Protein AF-A0ABD5BNF1-F1 (afdb_monomer)

Solvent-accessible surface area (backbone atoms only — not comparable to full-atom values): 6169 Å² total; per-residue (Å²): 122,58,66,43,80,33,55,70,34,79,48,78,37,86,43,69,43,75,50,76,25,36,27,39,37,24,32,52,7,38,42,41,19,62,22,32,29,40,38,24,24,49,34,42,34,39,26,36,52,10,36,41,37,11,50,24,42,27,38,36,26,10,72,50,91,92,38,47,16,26,46,34,37,24,39,42,7,39,38,42,12,54,29,30,28,37,40,29,23,34,28,39,36,26,21,68,57,4,36,40,36,14,57,27,37,25,38,40,44,25,79,37,33,38,35,27,34,43,10,39,37,41,15,54,20,58,59,46,79,46,53,78,40,78,42,54,61,85,29,48,79,50,53,34,129

Nearest PDB structures (foldseek):
  5xdm-assembly1_B  TM=4.761E-01  e=7.515E+00  Escherichia coli K-12

Sequence (145 aa):
SGGFDNTEGSVQSLQGAQLAANWLGNAKGVLQSAHDLALRIKQDIDNRNGKVSAQGQLAVTGTKDGEHAGGINNAGGQWLAGEGLTIAARALDNAQGGLLYSQKQQRLALSDALNNRDGKVQSGEALQLDAQTLNNAGGTIDGQQ

InterPro domains:
  IPR008619 Filamentous haemagglutinin repeat [PF05594] (3-62)
  IPR008619 Filamentous haemagglutinin repeat [PF05594] (112-144)
  IPR010069 Toxin CdiA-like, Filamentous hemagglutinin motif repeats [TIGR01731] (9-48)
  IPR010069 Toxin CdiA-like, Filamentous hemagglutinin motif repeats [TIGR01731] (29-63)
  IPR010069 Toxin CdiA-like, Filamentous hemagglutinin motif repeats [TIGR01731] (80-99)
  IPR010069 Toxin CdiA-like, Filamentous hemagglutinin motif repeats [TIGR01731] (98-138)

pLDDT: mean 97.75, std 4.3, range [63.88, 98.94]

Foldseek 3Di:
DAEEAQACHEDEAAAEDEDAHQEYHFAVGEAEYQAEYEYAYAEEYEFHLGEHEYLAEYEYAHNDPPHAYEEYEQANGEYEYNAEYYHGHQEYEQHNAREYEYLAEYEAHHVAEYHQACGEAYHNADYHHDHPYYHQHNGDHDHHD

Radius of gyration: 13.46 Å; Cα contacts (8 Å, |Δi|>4): 528; chains: 1; bounding box: 36×32×28 Å

Mean predicted aligned error: 2.25 Å

Secondary structure (DSSP, 8-state):
---EE-TT-EEEESS-EEEEES-EE-TT-EEEESS-EEEEESS-EE-TT-EEEESS-EEEE-SSTTPPEEEEE-TT-EEEESS-EEEEEEEEE--TT-EEEESS-EEEEESSEEE-TT-EEEESS-EEEE-SEEE-TT-EEEE--

Structure (mmCIF, N/CA/C/O backbone):
data_AF-A0ABD5BNF1-F1
#
_entry.id   AF-A0ABD5BNF1-F1
#
loop_
_atom_site.group_PDB
_atom_site.id
_atom_site.type_symbol
_atom_site.label_atom_id
_atom_site.label_alt_id
_atom_site.label_comp_id
_atom_site.label_asym_id
_atom_site.label_entity_id
_atom_site.label_seq_id
_atom_site.pdbx_PDB_ins_code
_atom_site.Cartn_x
_atom_site.Cartn_y
_atom_site.Cartn_z
_atom_site.occupancy
_atom_site.B_iso_or_equiv
_atom_site.auth_seq_id
_atom_site.auth_comp_id
_atom_site.auth_asym_id
_atom_site.auth_atom_id
_atom_site.pdbx_PDB_model_num
ATOM 1 N N . SER A 1 1 ? 14.013 10.067 -10.186 1.00 65.88 1 SER A N 1
ATOM 2 C CA . SER A 1 1 ? 14.175 9.364 -8.897 1.00 65.88 1 SER A CA 1
ATOM 3 C C . SER A 1 1 ? 14.534 7.916 -9.172 1.00 65.88 1 SER A C 1
ATOM 5 O O . SER A 1 1 ? 14.122 7.39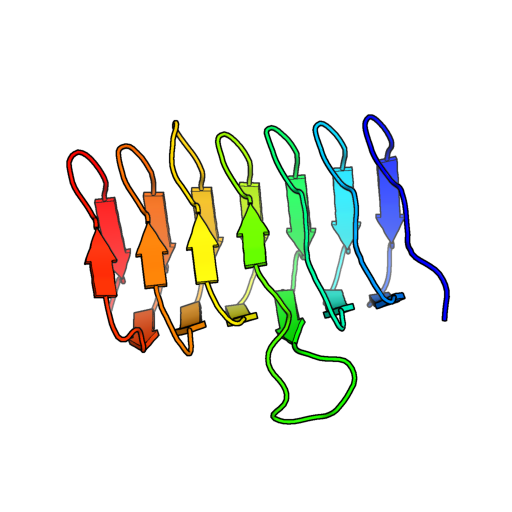1 -10.200 1.00 65.88 1 SER A O 1
ATOM 7 N N . GLY A 1 2 ? 15.357 7.305 -8.318 1.00 91.12 2 GLY A N 1
ATOM 8 C CA . GLY A 1 2 ? 15.635 5.866 -8.354 1.00 91.12 2 GLY A CA 1
ATOM 9 C C . GLY A 1 2 ? 14.521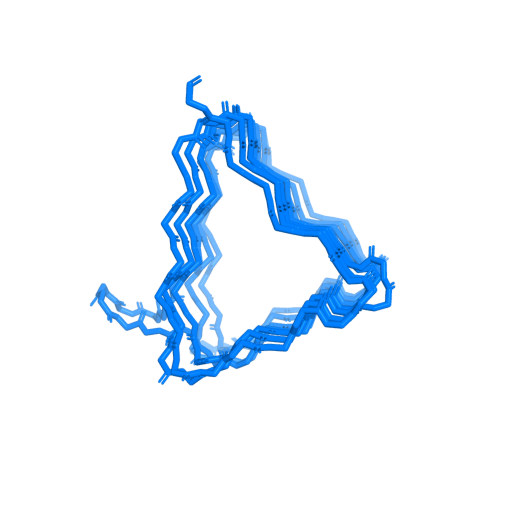 5.063 -7.678 1.00 91.12 2 GLY A C 1
ATOM 10 O O . GLY A 1 2 ? 13.486 5.620 -7.303 1.00 91.12 2 GLY A O 1
ATOM 11 N N . GLY A 1 3 ? 14.723 3.757 -7.541 1.00 97.12 3 GLY A N 1
ATOM 12 C CA . GLY A 1 3 ? 13.908 2.932 -6.652 1.00 97.12 3 GLY A CA 1
ATOM 13 C C . GLY A 1 3 ? 14.340 3.037 -5.196 1.00 97.12 3 GLY A C 1
ATOM 14 O O . GLY A 1 3 ? 15.389 3.610 -4.898 1.00 97.12 3 GLY A O 1
ATOM 15 N N . PHE A 1 4 ? 13.531 2.471 -4.310 1.00 98.50 4 PHE A N 1
ATOM 16 C CA . PHE A 1 4 ? 13.840 2.333 -2.893 1.00 98.50 4 PHE A CA 1
ATOM 17 C C . PHE A 1 4 ? 13.738 0.861 -2.500 1.00 98.50 4 PHE A C 1
ATOM 19 O O . PHE A 1 4 ? 12.672 0.264 -2.645 1.00 98.50 4 PHE A O 1
ATOM 26 N N . ASP A 1 5 ? 14.837 0.286 -2.017 1.00 98.69 5 ASP A N 1
ATOM 27 C CA . ASP A 1 5 ? 14.894 -1.105 -1.572 1.00 98.69 5 ASP A CA 1
ATOM 28 C C . ASP A 1 5 ? 15.032 -1.179 -0.049 1.00 98.69 5 ASP A C 1
ATOM 30 O O . ASP A 1 5 ? 15.981 -0.660 0.534 1.00 98.69 5 ASP A O 1
ATOM 34 N N . ASN A 1 6 ? 14.059 -1.829 0.571 1.00 98.75 6 ASN A N 1
ATOM 35 C CA . ASN A 1 6 ? 13.987 -2.190 1.979 1.00 98.75 6 ASN A CA 1
ATOM 36 C C . ASN A 1 6 ? 13.662 -3.689 2.128 1.00 98.75 6 ASN A C 1
ATOM 38 O O . ASN A 1 6 ? 13.058 -4.110 3.113 1.00 98.75 6 ASN A O 1
ATOM 42 N N . THR A 1 7 ? 14.010 -4.507 1.132 1.00 98.75 7 THR A N 1
ATOM 43 C CA . THR A 1 7 ? 13.858 -5.965 1.184 1.00 98.75 7 THR A CA 1
ATOM 44 C C . THR A 1 7 ? 14.657 -6.529 2.354 1.00 98.75 7 THR A C 1
ATOM 46 O O . THR A 1 7 ? 15.840 -6.230 2.493 1.00 98.75 7 THR A O 1
ATOM 49 N N . GLU A 1 8 ? 14.002 -7.311 3.218 1.00 98.56 8 GLU A N 1
ATOM 50 C CA . GLU A 1 8 ? 14.571 -7.836 4.477 1.00 98.56 8 GLU A CA 1
ATOM 51 C C . GLU A 1 8 ? 15.118 -6.745 5.431 1.00 98.56 8 GLU A C 1
ATOM 53 O O . GLU A 1 8 ? 15.751 -7.043 6.444 1.00 98.56 8 GLU A O 1
ATOM 58 N N . GLY A 1 9 ? 14.850 -5.472 5.129 1.00 98.75 9 GLY A N 1
ATOM 59 C CA . GLY A 1 9 ? 15.296 -4.308 5.880 1.00 98.75 9 GLY A CA 1
ATOM 60 C C . GLY A 1 9 ? 14.251 -3.796 6.868 1.00 98.75 9 GLY A C 1
ATOM 61 O O . GLY A 1 9 ? 13.126 -4.291 6.959 1.00 98.75 9 GLY A O 1
ATOM 62 N N . SER A 1 10 ? 14.624 -2.764 7.623 1.00 98.69 10 SER A N 1
ATOM 63 C CA . SER A 1 10 ? 13.724 -2.065 8.540 1.00 98.69 10 SER A CA 1
ATOM 64 C C . SER A 1 10 ? 13.955 -0.559 8.468 1.00 98.69 10 SER A C 1
ATOM 66 O O . SER A 1 10 ? 15.042 -0.076 8.781 1.00 98.69 10 SER A O 1
ATOM 68 N N . VAL A 1 11 ? 12.899 0.188 8.154 1.00 98.69 11 VAL A N 1
ATOM 69 C CA . VAL A 1 11 ? 12.855 1.653 8.150 1.00 98.69 11 VAL A CA 1
ATOM 70 C C . VAL A 1 11 ? 11.730 2.105 9.072 1.00 98.69 11 VAL A C 1
ATOM 72 O O . VAL A 1 11 ? 10.586 1.669 8.936 1.00 98.69 11 VAL A O 1
ATOM 75 N N . GLN A 1 12 ? 12.055 2.986 10.016 1.00 98.44 12 GLN A N 1
ATOM 76 C CA . GLN A 1 12 ? 11.120 3.468 11.029 1.00 98.44 12 GLN A CA 1
ATOM 77 C C . GLN A 1 12 ? 11.225 4.989 11.161 1.00 98.44 12 GLN A C 1
ATOM 79 O O . GLN A 1 12 ? 12.320 5.525 11.331 1.00 98.44 12 GLN A O 1
ATOM 84 N N . SER A 1 13 ? 10.088 5.679 11.105 1.00 98.44 13 SER A N 1
ATOM 85 C CA . SER A 1 13 ? 9.976 7.113 11.378 1.00 98.44 13 SER A CA 1
ATOM 86 C C . SER A 1 13 ? 9.201 7.355 12.669 1.00 98.44 13 SER A C 1
ATOM 88 O O . SER A 1 13 ? 8.141 6.771 12.883 1.00 98.44 13 SER A O 1
ATOM 90 N N . LEU A 1 14 ? 9.702 8.261 13.512 1.00 98.00 14 LEU A N 1
ATOM 91 C CA . LEU A 1 14 ? 9.004 8.728 14.719 1.00 98.00 14 LEU A CA 1
ATOM 92 C C . LEU A 1 14 ? 8.025 9.882 14.433 1.00 98.00 14 LEU A C 1
ATOM 94 O O . LEU A 1 14 ? 7.221 10.244 15.287 1.00 98.00 14 LEU A O 1
ATOM 98 N N . GLN A 1 15 ? 8.097 10.461 13.237 1.00 97.88 15 GLN A N 1
ATOM 99 C CA . GLN A 1 15 ? 7.265 11.568 12.762 1.00 97.88 15 GLN A CA 1
ATOM 100 C C . GLN A 1 15 ? 6.526 11.158 11.485 1.00 97.88 15 GLN A C 1
ATOM 102 O O . GLN A 1 15 ? 6.746 10.059 10.969 1.00 97.88 15 GLN A O 1
ATOM 107 N N . GLY A 1 16 ? 5.690 12.048 10.948 1.00 97.69 16 GLY A N 1
ATOM 108 C CA . GLY A 1 16 ? 5.114 11.860 9.617 1.00 97.69 16 GLY A CA 1
ATOM 109 C C . GLY A 1 16 ? 6.214 11.657 8.571 1.00 97.69 16 GLY A C 1
ATOM 110 O O . GLY A 1 16 ? 7.251 12.322 8.618 1.00 97.69 16 GLY A O 1
ATOM 111 N N . ALA A 1 17 ? 6.008 10.722 7.647 1.00 98.31 17 ALA A N 1
ATOM 112 C CA . ALA A 1 17 ? 7.003 10.364 6.643 1.00 98.31 17 ALA A CA 1
ATOM 113 C C . ALA A 1 17 ? 6.409 10.367 5.235 1.00 98.31 17 ALA A C 1
ATOM 115 O O . ALA A 1 17 ? 5.272 9.953 5.015 1.00 98.31 17 ALA A O 1
ATOM 116 N N . GLN A 1 18 ? 7.223 10.786 4.268 1.00 98.25 18 GLN A N 1
ATOM 117 C CA . GLN A 1 18 ? 6.917 10.662 2.851 1.00 98.25 18 GLN A CA 1
ATOM 118 C C . GLN A 1 18 ? 8.077 9.969 2.137 1.00 98.25 18 GLN A C 1
ATOM 120 O O . GLN A 1 18 ? 9.225 10.396 2.254 1.00 98.25 18 GLN A O 1
ATOM 125 N N . LEU A 1 19 ? 7.768 8.942 1.347 1.00 97.75 19 LEU A N 1
ATOM 126 C CA . LEU A 1 19 ? 8.707 8.294 0.438 1.00 97.75 19 LEU A CA 1
ATOM 127 C C . LEU A 1 19 ? 8.241 8.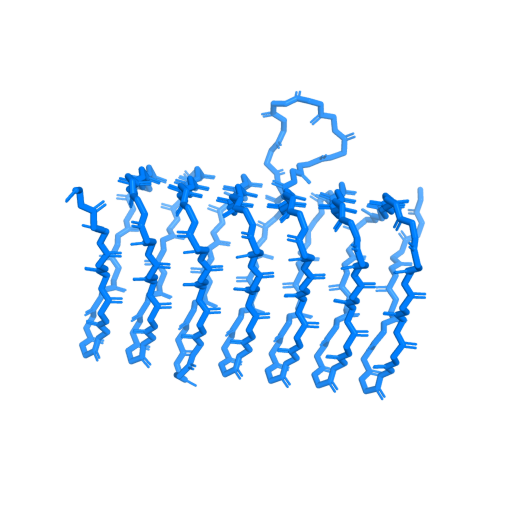511 -1.000 1.00 97.75 19 LEU A C 1
ATOM 129 O O . LEU A 1 19 ? 7.129 8.130 -1.357 1.00 97.75 19 LEU A O 1
ATOM 133 N N . ALA A 1 20 ? 9.100 9.096 -1.834 1.00 97.62 20 ALA A N 1
ATOM 134 C CA . ALA A 1 20 ? 8.874 9.213 -3.269 1.00 97.62 20 ALA A CA 1
ATOM 135 C C . ALA A 1 20 ? 9.937 8.418 -4.036 1.00 97.62 20 ALA A C 1
ATOM 137 O O . ALA A 1 20 ? 11.131 8.698 -3.914 1.00 97.62 20 ALA A O 1
ATOM 138 N N . ALA A 1 21 ? 9.515 7.441 -4.837 1.00 97.75 21 ALA A N 1
ATOM 139 C CA . ALA A 1 21 ? 10.417 6.560 -5.580 1.00 97.75 21 ALA A CA 1
ATOM 140 C C . ALA A 1 21 ? 9.783 6.081 -6.893 1.00 97.75 21 ALA A C 1
ATOM 142 O O . ALA A 1 21 ? 8.571 6.170 -7.093 1.00 97.75 21 ALA A O 1
ATOM 143 N N . ASN A 1 22 ? 10.601 5.570 -7.817 1.00 97.94 22 ASN A N 1
ATOM 144 C CA . ASN A 1 22 ? 10.061 4.928 -9.017 1.00 97.94 22 ASN A CA 1
ATOM 145 C C . ASN A 1 22 ? 9.387 3.596 -8.679 1.00 97.94 22 ASN A C 1
ATOM 147 O O . ASN A 1 22 ? 8.290 3.352 -9.154 1.00 97.94 22 ASN A O 1
ATOM 151 N N . TRP A 1 23 ? 10.014 2.779 -7.840 1.00 98.62 23 TRP A N 1
ATOM 152 C CA . TRP A 1 23 ? 9.486 1.517 -7.326 1.00 98.62 23 TRP A CA 1
ATOM 153 C C . TRP A 1 23 ? 9.870 1.375 -5.854 1.00 98.62 23 TRP A C 1
ATOM 155 O O . TRP A 1 23 ? 10.807 2.038 -5.393 1.00 98.62 23 TRP A O 1
ATOM 165 N N . LEU A 1 24 ? 9.154 0.515 -5.134 1.00 98.88 24 LEU A N 1
ATOM 166 C CA . LEU A 1 24 ? 9.413 0.200 -3.729 1.00 98.88 24 LEU A CA 1
ATOM 167 C C . LEU A 1 24 ? 9.540 -1.316 -3.541 1.00 98.88 24 LEU A C 1
ATOM 169 O O . LEU A 1 24 ? 8.589 -2.051 -3.790 1.00 98.88 24 LEU A O 1
ATOM 173 N N . GLY A 1 25 ? 10.701 -1.769 -3.074 1.00 98.88 25 GLY A N 1
ATOM 174 C CA . GLY A 1 25 ? 10.909 -3.120 -2.562 1.00 98.88 25 GLY A CA 1
ATOM 175 C C . GLY A 1 25 ? 10.815 -3.113 -1.041 1.00 98.88 25 GLY A C 1
ATOM 176 O O . GLY A 1 25 ? 11.550 -2.395 -0.379 1.00 98.88 25 GLY A O 1
ATOM 177 N N . ASN A 1 26 ? 9.896 -3.884 -0.481 1.00 98.94 26 ASN A N 1
ATOM 178 C CA . ASN A 1 26 ? 9.704 -4.084 0.955 1.00 98.94 26 ASN A CA 1
ATOM 179 C C . ASN A 1 26 ? 9.409 -5.564 1.261 1.00 98.94 26 ASN A C 1
ATOM 181 O O . ASN A 1 26 ? 8.794 -5.890 2.275 1.00 98.94 26 ASN A O 1
ATOM 185 N N . ALA A 1 27 ? 9.805 -6.484 0.375 1.00 98.88 27 ALA A N 1
ATOM 186 C CA . ALA A 1 27 ? 9.569 -7.910 0.567 1.00 98.88 27 ALA A CA 1
ATOM 187 C C . ALA A 1 27 ? 10.304 -8.396 1.824 1.00 98.88 27 ALA A C 1
ATOM 189 O O . ALA A 1 27 ? 11.497 -8.140 1.985 1.00 98.88 27 ALA A O 1
ATOM 190 N N . LYS A 1 28 ? 9.586 -9.057 2.741 1.00 98.81 28 LYS A N 1
ATOM 191 C CA . LYS A 1 28 ? 10.067 -9.415 4.095 1.00 98.81 28 LYS A CA 1
ATOM 192 C C . LYS A 1 28 ? 10.631 -8.244 4.920 1.00 98.81 28 LYS A C 1
ATOM 194 O O . LYS A 1 28 ? 11.245 -8.470 5.960 1.00 98.81 28 LYS A O 1
ATOM 199 N N . GLY A 1 29 ? 10.466 -7.013 4.451 1.00 98.88 29 GLY A N 1
ATOM 200 C CA . GLY A 1 29 ? 10.941 -5.807 5.104 1.00 98.88 29 GLY A CA 1
ATOM 201 C C . GLY A 1 29 ? 9.881 -5.195 6.008 1.00 98.88 29 GLY A C 1
ATOM 202 O O . GLY A 1 29 ? 8.713 -5.600 6.013 1.00 98.88 29 GLY A O 1
ATOM 203 N N . VAL A 1 30 ? 10.288 -4.177 6.758 1.00 98.94 30 VAL A N 1
ATOM 204 C CA . VAL A 1 30 ? 9.405 -3.366 7.597 1.00 98.94 30 VAL A CA 1
ATOM 205 C C . VAL A 1 30 ? 9.573 -1.898 7.241 1.00 98.94 30 VAL A C 1
ATOM 207 O O . VAL A 1 30 ? 10.663 -1.346 7.375 1.00 98.94 30 VAL A O 1
ATOM 210 N N . LEU A 1 31 ? 8.482 -1.250 6.845 1.00 98.88 31 LEU A N 1
ATOM 211 C CA . LEU A 1 31 ? 8.390 0.195 6.678 1.00 98.88 31 LEU A CA 1
ATOM 212 C C . LEU A 1 31 ? 7.315 0.728 7.626 1.00 98.88 31 LEU A C 1
ATOM 214 O O . LEU A 1 31 ? 6.140 0.379 7.506 1.00 98.88 31 LEU A O 1
ATOM 218 N N . GLN A 1 32 ? 7.710 1.551 8.592 1.00 98.81 32 GLN A N 1
ATOM 219 C CA . GLN A 1 32 ? 6.816 2.006 9.653 1.00 98.81 32 GLN A CA 1
ATOM 220 C C . GLN A 1 32 ? 6.915 3.512 9.903 1.00 98.81 32 GLN A C 1
ATOM 222 O O . GLN A 1 32 ? 8.007 4.068 10.001 1.00 98.81 32 GLN A O 1
ATOM 227 N N . SER A 1 33 ? 5.763 4.156 10.090 1.00 98.81 33 SER A N 1
ATOM 228 C CA . SER A 1 33 ? 5.647 5.512 10.631 1.00 98.81 33 SER A CA 1
ATOM 229 C C . SER A 1 33 ? 4.866 5.504 11.946 1.00 98.81 33 SER A C 1
ATOM 231 O O . SER A 1 33 ? 3.840 4.833 12.071 1.00 98.81 33 SER A O 1
ATOM 233 N N . ALA A 1 34 ? 5.343 6.256 12.936 1.00 98.50 34 ALA A N 1
ATOM 234 C CA . ALA A 1 34 ? 4.617 6.519 14.179 1.00 98.50 34 ALA A CA 1
ATOM 235 C C . ALA A 1 34 ? 3.519 7.590 14.025 1.00 98.50 34 ALA A C 1
ATOM 237 O O . ALA A 1 34 ? 2.781 7.831 14.969 1.00 98.50 34 ALA A O 1
ATOM 238 N N . HIS A 1 35 ? 3.409 8.214 12.851 1.00 98.69 35 HIS A N 1
ATOM 239 C CA . HIS A 1 35 ? 2.330 9.124 12.457 1.00 98.69 35 HIS A CA 1
ATOM 240 C C . HIS A 1 35 ? 1.863 8.718 11.050 1.00 98.69 35 HIS A C 1
ATOM 242 O O . HIS A 1 35 ? 1.844 7.527 10.733 1.00 98.69 35 HIS A O 1
ATOM 248 N N . ASP A 1 36 ? 1.511 9.681 10.201 1.00 98.88 36 ASP A N 1
ATOM 249 C CA . ASP A 1 36 ? 1.131 9.445 8.814 1.00 98.88 36 ASP A CA 1
ATOM 250 C C . ASP A 1 36 ? 2.311 8.926 7.975 1.00 98.88 36 ASP A C 1
ATOM 252 O O . ASP A 1 36 ? 3.485 9.237 8.227 1.00 98.88 36 ASP A O 1
ATOM 256 N N . LEU A 1 37 ? 1.993 8.135 6.953 1.00 98.88 37 LEU A N 1
ATOM 257 C CA . LEU A 1 37 ? 2.928 7.658 5.941 1.00 98.88 37 LEU A CA 1
ATOM 258 C C . LEU A 1 37 ? 2.333 7.862 4.546 1.00 98.88 37 LEU A C 1
ATOM 260 O O . LEU A 1 37 ? 1.311 7.272 4.199 1.00 98.88 37 LEU A O 1
ATOM 264 N N . ALA A 1 38 ? 3.020 8.658 3.729 1.00 98.69 38 ALA A N 1
ATOM 265 C CA . ALA A 1 38 ? 2.690 8.866 2.326 1.00 98.69 38 ALA A CA 1
ATOM 266 C C . ALA A 1 38 ? 3.719 8.183 1.414 1.00 98.69 38 ALA A C 1
ATOM 268 O O . ALA A 1 38 ? 4.907 8.509 1.428 1.00 98.69 38 ALA A O 1
ATOM 269 N N . LEU A 1 39 ? 3.260 7.257 0.577 1.00 98.69 39 LEU A N 1
ATOM 270 C CA . LEU A 1 39 ? 4.060 6.581 -0.440 1.00 98.69 39 LEU A CA 1
ATOM 271 C C . LEU A 1 39 ? 3.662 7.104 -1.825 1.00 98.69 39 LEU A C 1
ATOM 273 O O . LEU A 1 39 ? 2.545 6.886 -2.293 1.00 98.69 39 LEU A O 1
ATOM 277 N N . ARG A 1 40 ? 4.584 7.806 -2.487 1.00 98.50 40 ARG A N 1
ATOM 278 C CA . ARG A 1 40 ? 4.417 8.348 -3.844 1.00 98.50 40 ARG A CA 1
ATOM 279 C C . ARG A 1 40 ? 5.249 7.533 -4.824 1.00 98.50 40 ARG A C 1
ATOM 281 O O . ARG A 1 40 ? 6.415 7.851 -5.072 1.00 98.50 40 ARG A O 1
ATOM 288 N N . ILE A 1 41 ? 4.671 6.452 -5.339 1.00 98.62 41 ILE A N 1
ATOM 289 C CA . ILE A 1 41 ? 5.391 5.440 -6.116 1.00 98.62 41 ILE A CA 1
ATOM 290 C C . ILE A 1 41 ? 4.889 5.426 -7.555 1.00 98.62 41 ILE A C 1
ATOM 292 O O . ILE A 1 41 ? 3.699 5.284 -7.805 1.00 98.62 41 ILE A O 1
ATOM 296 N N . LYS A 1 42 ? 5.798 5.585 -8.520 1.00 98.00 42 LYS A N 1
ATOM 297 C CA . LYS A 1 42 ? 5.432 5.668 -9.945 1.00 98.00 42 LYS A CA 1
ATOM 298 C C . LYS A 1 42 ? 5.021 4.319 -10.543 1.00 98.00 42 LYS A C 1
ATOM 300 O O . LYS A 1 42 ? 4.131 4.258 -11.382 1.00 98.00 42 LYS A O 1
ATOM 305 N N . GLN A 1 43 ? 5.754 3.274 -10.190 1.00 98.19 43 GLN A N 1
ATOM 306 C CA . GLN A 1 43 ? 5.644 1.924 -10.729 1.00 98.19 43 GLN A CA 1
ATOM 307 C C . GLN A 1 43 ? 5.230 0.984 -9.594 1.00 98.19 43 GLN A C 1
ATOM 309 O O . GLN A 1 43 ? 4.345 1.321 -8.810 1.00 98.19 43 GLN A O 1
ATOM 314 N N . ASP A 1 44 ? 5.846 -0.189 -9.518 1.00 98.62 44 ASP A N 1
ATOM 315 C CA . ASP A 1 44 ? 5.372 -1.278 -8.683 1.00 98.62 44 ASP A CA 1
ATOM 316 C C . ASP A 1 44 ? 5.886 -1.196 -7.239 1.00 98.62 44 ASP A C 1
ATOM 318 O O . ASP A 1 44 ? 6.940 -0.616 -6.942 1.00 98.62 44 ASP A O 1
ATOM 322 N N . ILE A 1 45 ? 5.113 -1.810 -6.343 1.00 98.94 45 ILE A N 1
ATOM 323 C CA . ILE A 1 45 ? 5.443 -2.009 -4.933 1.00 98.94 45 ILE A CA 1
ATOM 324 C C . ILE A 1 45 ? 5.431 -3.512 -4.648 1.00 98.94 45 ILE A C 1
ATOM 326 O O . ILE A 1 45 ? 4.401 -4.165 -4.816 1.00 98.94 45 ILE A O 1
ATOM 330 N N . ASP A 1 46 ? 6.551 -4.060 -4.181 1.00 98.94 46 ASP A N 1
ATOM 331 C CA . ASP A 1 46 ? 6.636 -5.434 -3.676 1.00 98.94 46 ASP A CA 1
ATOM 332 C C . ASP A 1 46 ? 6.666 -5.419 -2.145 1.00 98.94 46 ASP A C 1
ATOM 334 O O . ASP A 1 46 ? 7.653 -5.011 -1.54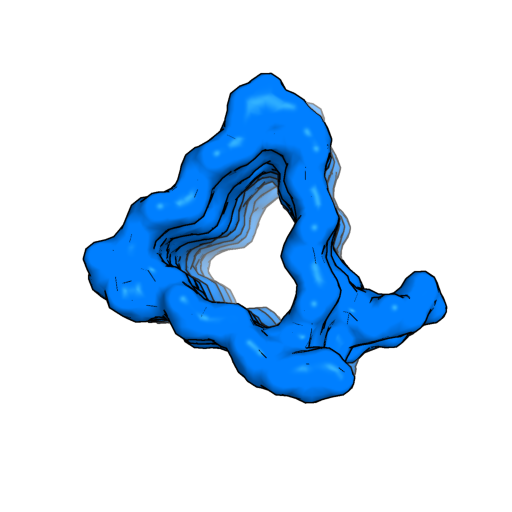3 1.00 98.94 46 ASP A O 1
ATOM 338 N N . ASN A 1 47 ? 5.587 -5.866 -1.509 1.00 98.94 47 ASN A N 1
ATOM 339 C CA . ASN A 1 47 ? 5.457 -6.031 -0.063 1.00 98.94 47 ASN A CA 1
ATOM 340 C C . ASN A 1 47 ? 5.234 -7.505 0.325 1.00 98.94 47 ASN A C 1
ATOM 342 O O . ASN A 1 47 ? 4.631 -7.796 1.358 1.00 98.94 47 ASN A O 1
ATOM 346 N N . ARG A 1 48 ? 5.676 -8.468 -0.495 1.00 98.88 48 ARG A N 1
ATOM 347 C CA . ARG A 1 48 ? 5.471 -9.894 -0.198 1.00 98.88 48 ARG A CA 1
ATOM 348 C C . ARG A 1 48 ? 6.099 -10.290 1.128 1.00 98.88 48 ARG A C 1
ATOM 350 O O . ARG A 1 48 ? 7.298 -10.097 1.329 1.00 98.88 48 ARG A O 1
ATOM 357 N N . ASN A 1 49 ? 5.309 -10.890 2.016 1.00 98.81 49 ASN A N 1
ATOM 358 C CA . ASN A 1 49 ? 5.718 -11.236 3.387 1.00 98.81 49 ASN A CA 1
ATOM 359 C C . ASN A 1 49 ? 6.314 -10.058 4.186 1.00 98.81 49 ASN A C 1
ATOM 361 O O . ASN A 1 49 ? 6.995 -10.275 5.184 1.00 98.81 49 ASN A O 1
ATOM 365 N N . GLY A 1 50 ? 6.121 -8.825 3.717 1.00 98.88 50 GLY A N 1
ATOM 366 C CA . GLY A 1 50 ? 6.606 -7.605 4.342 1.00 98.88 50 GLY A CA 1
ATOM 367 C C . GLY A 1 50 ? 5.503 -6.895 5.112 1.00 98.88 50 GLY A C 1
ATOM 368 O O . GLY A 1 50 ? 4.339 -7.307 5.119 1.00 98.88 50 GLY A O 1
ATOM 369 N N . LYS A 1 51 ? 5.871 -5.792 5.754 1.00 98.94 51 LYS A N 1
ATOM 370 C CA . LYS A 1 51 ? 4.952 -4.936 6.500 1.00 98.94 51 LYS A CA 1
ATOM 371 C C . LYS A 1 51 ? 5.159 -3.474 6.131 1.00 98.94 51 LYS A C 1
ATOM 373 O O . LYS A 1 51 ? 6.261 -2.948 6.278 1.00 98.94 51 LYS A O 1
ATOM 378 N N . VAL A 1 52 ? 4.075 -2.808 5.748 1.00 98.94 52 VAL A N 1
ATOM 379 C CA . VAL A 1 52 ? 3.969 -1.349 5.655 1.00 98.94 52 VAL A CA 1
ATOM 380 C C . VAL A 1 52 ? 2.948 -0.891 6.691 1.00 98.94 52 VAL A C 1
ATOM 382 O O . VAL A 1 52 ? 1.839 -1.422 6.748 1.00 98.94 52 VAL A O 1
ATOM 385 N N . SER A 1 53 ? 3.306 0.065 7.547 1.00 98.94 53 SER A N 1
ATOM 386 C CA . SER A 1 53 ? 2.393 0.517 8.601 1.00 98.94 53 SER A CA 1
ATOM 387 C C . SER A 1 53 ? 2.531 1.986 8.981 1.00 98.94 53 SER A C 1
ATOM 389 O O . SER A 1 53 ? 3.624 2.550 8.948 1.00 98.94 53 SER A O 1
ATOM 391 N N . ALA A 1 54 ? 1.414 2.577 9.393 1.00 98.94 54 ALA A N 1
ATOM 392 C CA . ALA A 1 54 ? 1.325 3.919 9.951 1.00 98.94 54 ALA A CA 1
ATOM 393 C C . ALA A 1 54 ? 0.404 3.893 11.177 1.00 98.94 54 ALA A C 1
ATOM 395 O O . ALA A 1 54 ? -0.639 3.241 11.143 1.00 98.94 54 ALA A O 1
ATOM 396 N N . GLN A 1 55 ? 0.760 4.593 12.257 1.00 98.75 55 GLN A N 1
ATOM 397 C CA . GLN A 1 55 ? -0.196 4.807 13.356 1.00 98.75 55 GLN A CA 1
ATOM 398 C C . GLN A 1 55 ? -1.289 5.813 12.965 1.00 98.75 55 GLN A C 1
ATOM 400 O O . GLN A 1 55 ? -2.384 5.748 13.506 1.00 98.75 55 GLN A O 1
ATOM 405 N N . GLY A 1 56 ? -0.997 6.713 12.021 1.00 98.75 56 GLY A N 1
ATOM 406 C CA . GLY A 1 56 ? -1.970 7.630 11.435 1.00 98.75 56 GL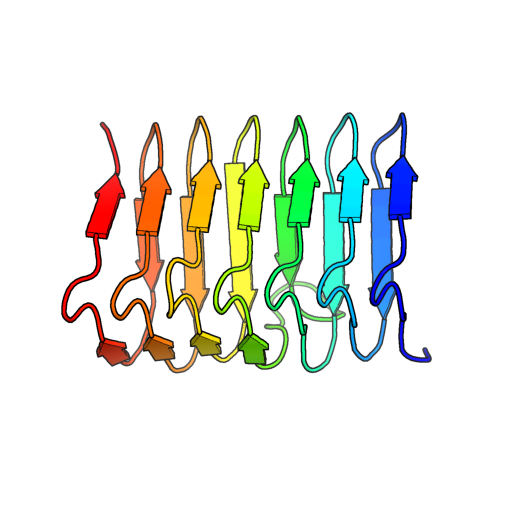Y A CA 1
ATOM 407 C C . GLY A 1 56 ? -2.506 7.132 10.093 1.00 98.75 56 GLY A C 1
ATOM 408 O O . GLY A 1 56 ? -2.805 5.947 9.916 1.00 98.75 56 GLY A O 1
ATOM 409 N N . GLN A 1 57 ? -2.618 8.059 9.142 1.00 98.81 57 GLN A N 1
ATOM 410 C CA . GLN A 1 57 ? -3.032 7.790 7.769 1.00 98.81 57 GLN A CA 1
ATOM 411 C C . GLN A 1 57 ? -1.926 7.070 6.994 1.00 98.81 57 GLN A C 1
ATOM 413 O O . GLN A 1 57 ? -0.764 7.479 7.020 1.00 98.81 57 GLN A O 1
ATOM 418 N N . LEU A 1 58 ? -2.291 6.031 6.245 1.00 98.88 58 LEU A N 1
ATOM 419 C CA . LEU A 1 58 ? -1.410 5.367 5.286 1.00 98.88 58 LEU A CA 1
ATOM 420 C C . LEU A 1 58 ? -1.952 5.586 3.876 1.00 98.88 58 LEU A C 1
ATOM 422 O O . LEU A 1 58 ? -3.020 5.081 3.535 1.00 98.88 58 LEU A O 1
ATOM 426 N N . ALA A 1 59 ? -1.214 6.329 3.053 1.00 98.81 59 ALA A N 1
ATOM 427 C CA . ALA A 1 59 ? -1.631 6.674 1.699 1.00 98.81 59 ALA A CA 1
ATOM 428 C C . ALA A 1 59 ? -0.617 6.209 0.648 1.00 98.81 59 ALA A C 1
ATOM 430 O O . ALA A 1 59 ? 0.579 6.476 0.768 1.00 98.81 59 ALA A O 1
ATOM 431 N N . VAL A 1 60 ? -1.105 5.576 -0.421 1.00 98.75 60 VAL A N 1
ATOM 432 C CA . VAL A 1 60 ? -0.328 5.234 -1.622 1.00 98.75 60 VAL A CA 1
ATOM 433 C C . VAL A 1 60 ? -0.935 5.905 -2.834 1.00 98.75 60 VAL A C 1
ATOM 435 O O . VAL A 1 60 ? -2.126 5.752 -3.097 1.00 98.75 60 VAL A O 1
ATOM 438 N N . THR A 1 61 ? -0.103 6.603 -3.598 1.00 98.25 61 THR A N 1
ATOM 439 C CA . THR A 1 61 ? -0.478 7.214 -4.878 1.00 98.25 61 THR A CA 1
ATOM 440 C C . THR A 1 61 ? 0.679 7.126 -5.867 1.00 9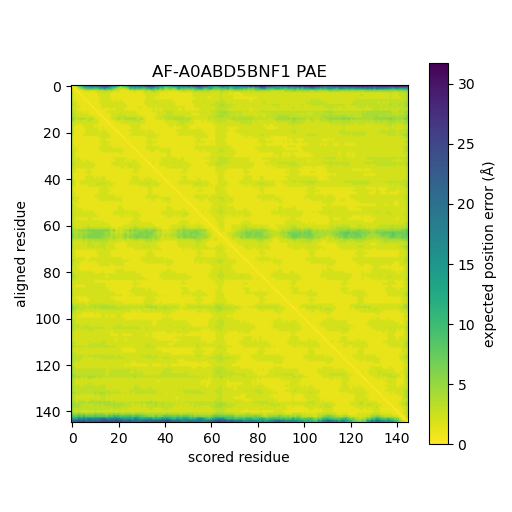8.25 61 THR A C 1
ATOM 442 O O . THR A 1 61 ? 1.799 6.746 -5.512 1.00 98.25 61 THR A O 1
ATOM 445 N N . GLY A 1 62 ? 0.414 7.525 -7.109 1.00 97.00 62 GLY A N 1
ATOM 446 C CA . GLY A 1 62 ? 1.454 7.851 -8.071 1.00 97.00 62 GLY A CA 1
ATOM 447 C C . GLY A 1 62 ? 2.301 9.054 -7.639 1.00 97.00 62 GLY A C 1
ATOM 448 O O . GLY A 1 62 ? 2.108 9.690 -6.597 1.00 97.00 62 GLY A O 1
ATOM 449 N N . THR A 1 63 ? 3.279 9.408 -8.468 1.00 92.00 63 THR A N 1
ATOM 450 C CA . THR A 1 63 ? 4.198 10.510 -8.151 1.00 92.00 63 THR A CA 1
ATOM 451 C C . THR A 1 63 ? 3.527 11.880 -8.107 1.00 92.00 63 THR A C 1
ATOM 453 O O . THR A 1 63 ? 4.026 12.754 -7.401 1.00 92.00 63 THR A O 1
ATOM 456 N N . LYS A 1 64 ? 2.399 12.064 -8.803 1.00 90.69 64 LYS A N 1
ATOM 457 C CA . LYS A 1 64 ? 1.585 13.287 -8.764 1.00 90.69 64 LYS A CA 1
ATOM 458 C C . LYS A 1 64 ? 0.190 13.013 -8.219 1.00 90.69 64 LYS A C 1
ATOM 460 O O . LYS A 1 64 ? -0.260 11.871 -8.167 1.00 90.69 64 LYS A O 1
ATOM 465 N N . ASP A 1 65 ? -0.482 14.065 -7.771 1.00 88.31 65 ASP A N 1
ATOM 466 C CA . ASP A 1 65 ? -1.828 13.947 -7.216 1.00 88.31 65 ASP A CA 1
ATOM 467 C C . ASP A 1 65 ? -2.816 13.475 -8.284 1.00 88.31 65 ASP A C 1
ATOM 469 O O . ASP A 1 65 ? -2.767 13.909 -9.434 1.00 88.31 65 ASP A O 1
ATOM 473 N N . GLY A 1 66 ? -3.678 12.531 -7.903 1.00 91.06 66 GLY A N 1
ATOM 474 C CA . GLY A 1 66 ? -4.604 11.857 -8.815 1.00 91.06 66 GLY A CA 1
ATOM 475 C C . GLY A 1 66 ? -3.980 10.746 -9.672 1.00 91.06 66 GLY A C 1
ATOM 476 O O . GLY A 1 66 ? -4.718 9.985 -10.298 1.00 91.06 66 GLY A O 1
ATOM 477 N N . GLU A 1 67 ? -2.651 10.592 -9.691 1.00 96.25 67 GLU A N 1
ATOM 478 C CA . GLU A 1 67 ? -2.014 9.446 -10.345 1.00 96.25 67 GLU A CA 1
ATOM 479 C C . GLU A 1 67 ? -2.132 8.187 -9.476 1.00 96.25 67 GLU A C 1
ATOM 481 O O . GLU A 1 67 ? -2.090 8.237 -8.244 1.00 96.25 67 GLU A O 1
ATOM 486 N N . HIS A 1 68 ? -2.238 7.038 -10.137 1.00 98.31 68 HIS A N 1
ATOM 487 C CA . HIS A 1 68 ? -2.174 5.728 -9.497 1.00 98.31 68 HIS A CA 1
ATOM 488 C C . HIS A 1 68 ? -0.726 5.227 -9.523 1.00 98.31 68 HIS A C 1
ATOM 490 O O . HIS A 1 68 ? 0.002 5.483 -10.485 1.00 98.31 68 HIS A O 1
ATOM 496 N N . ALA A 1 69 ? -0.320 4.493 -8.489 1.00 98.50 69 ALA A N 1
ATOM 497 C CA . ALA A 1 69 ? 0.879 3.665 -8.559 1.00 98.50 69 ALA A CA 1
ATOM 498 C C . ALA A 1 69 ? 0.695 2.523 -9.581 1.00 98.50 69 ALA A C 1
ATOM 500 O O . ALA A 1 69 ? -0.395 2.315 -10.124 1.00 98.50 69 ALA A O 1
ATOM 501 N N . GLY A 1 70 ? 1.760 1.763 -9.838 1.00 98.56 70 GLY A N 1
ATOM 502 C CA . GLY A 1 70 ? 1.716 0.539 -10.636 1.00 98.56 70 GLY A CA 1
ATOM 503 C C . GLY A 1 70 ? 0.982 -0.607 -9.928 1.00 98.56 70 GLY A C 1
ATOM 504 O O . GLY A 1 70 ? -0.056 -0.417 -9.296 1.00 98.56 70 GLY A O 1
ATOM 505 N N . GLY A 1 71 ? 1.492 -1.826 -10.073 1.00 98.81 71 GLY A N 1
ATOM 506 C CA . GLY A 1 71 ? 0.996 -2.990 -9.344 1.00 98.81 71 GLY A CA 1
ATOM 507 C C . GLY A 1 71 ? 1.517 -3.031 -7.907 1.00 98.81 71 GLY A C 1
ATOM 508 O O . GLY A 1 71 ? 2.689 -2.755 -7.656 1.00 98.81 71 GLY A O 1
ATOM 509 N N . ILE A 1 72 ? 0.664 -3.427 -6.966 1.00 98.94 72 ILE A N 1
ATOM 510 C CA . ILE A 1 72 ? 1.058 -3.722 -5.585 1.00 98.94 72 ILE A CA 1
ATOM 511 C C . ILE A 1 72 ? 0.971 -5.229 -5.368 1.00 98.94 72 ILE A C 1
ATOM 513 O O . ILE A 1 72 ? -0.105 -5.810 -5.489 1.00 98.94 72 ILE A O 1
ATOM 517 N N . ASN A 1 73 ? 2.092 -5.859 -5.020 1.00 98.94 73 ASN A N 1
ATOM 518 C CA . ASN A 1 73 ? 2.120 -7.248 -4.582 1.00 98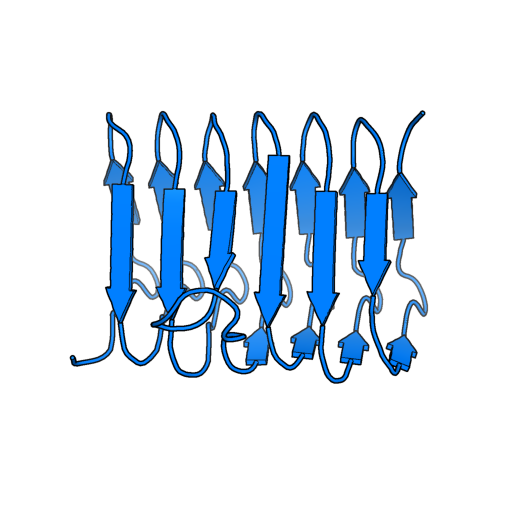.94 73 ASN A CA 1
ATOM 519 C C . ASN A 1 73 ? 2.217 -7.306 -3.057 1.00 98.94 73 ASN A C 1
ATOM 521 O O . ASN A 1 73 ? 3.255 -7.006 -2.477 1.00 98.94 73 ASN A O 1
ATOM 525 N N . ASN A 1 74 ? 1.127 -7.696 -2.413 1.00 98.94 74 ASN A N 1
ATOM 526 C CA . ASN A 1 74 ? 1.000 -7.873 -0.975 1.00 98.94 74 ASN A CA 1
ATOM 527 C C . ASN A 1 74 ? 0.775 -9.347 -0.589 1.00 98.94 74 ASN A C 1
ATOM 529 O O . ASN A 1 74 ? 0.183 -9.628 0.452 1.00 98.94 74 ASN A O 1
ATOM 533 N N . ALA A 1 75 ? 1.223 -10.308 -1.406 1.00 98.81 75 ALA A N 1
ATOM 534 C CA . ALA A 1 75 ? 1.023 -11.719 -1.092 1.00 98.81 75 ALA A CA 1
ATOM 535 C C . ALA A 1 75 ? 1.739 -12.107 0.218 1.00 98.81 75 ALA A C 1
ATOM 537 O O . ALA A 1 75 ? 2.952 -11.917 0.356 1.00 98.81 75 ALA A O 1
ATOM 538 N N . GLY A 1 76 ? 0.975 -12.588 1.203 1.00 98.69 76 GLY A N 1
ATOM 539 C CA . GLY A 1 76 ? 1.453 -12.844 2.572 1.00 98.69 76 GLY A CA 1
ATOM 540 C C . GLY A 1 76 ? 1.945 -11.602 3.335 1.00 98.69 76 GLY A C 1
ATOM 541 O O . GLY A 1 76 ? 2.498 -11.731 4.424 1.00 98.69 76 GLY A O 1
ATOM 542 N N . GLY A 1 77 ? 1.799 -10.406 2.760 1.00 98.94 77 GLY A N 1
ATOM 543 C CA . GLY A 1 77 ? 2.242 -9.135 3.328 1.00 98.94 77 GLY A CA 1
ATOM 544 C C . GLY A 1 77 ? 1.146 -8.402 4.099 1.00 98.94 77 GLY A C 1
ATOM 545 O O . GLY A 1 77 ? -0.015 -8.814 4.133 1.00 98.94 77 GLY A O 1
ATOM 546 N N . GLN A 1 78 ? 1.514 -7.284 4.723 1.00 98.94 78 GLN A N 1
ATOM 547 C CA . GLN A 1 78 ? 0.620 -6.496 5.572 1.00 98.94 78 GLN A CA 1
ATOM 548 C C . GLN A 1 78 ? 0.690 -4.998 5.267 1.00 98.94 78 GLN A C 1
ATOM 550 O O . GLN A 1 78 ? 1.780 -4.424 5.209 1.00 98.94 78 GLN A O 1
ATOM 555 N N . TRP A 1 79 ? -0.481 -4.371 5.160 1.00 98.94 79 TRP A N 1
ATOM 556 C CA . TRP A 1 79 ? -0.684 -2.921 5.164 1.00 98.94 79 TRP A CA 1
ATOM 557 C C . TRP A 1 79 ? -1.594 -2.558 6.328 1.00 98.94 79 TRP A C 1
ATOM 559 O O . TRP A 1 79 ? -2.745 -2.987 6.354 1.00 98.94 79 TRP A O 1
ATOM 569 N N . LEU A 1 80 ? -1.074 -1.801 7.294 1.00 98.94 80 LEU A N 1
ATOM 570 C CA . LEU A 1 80 ? -1.767 -1.519 8.553 1.00 98.94 80 LEU A CA 1
ATOM 571 C C . LEU A 1 80 ? -1.835 -0.009 8.809 1.00 98.94 80 LEU A C 1
ATOM 573 O O . LEU A 1 80 ? -0.792 0.640 8.918 1.00 98.94 80 LEU A O 1
ATOM 577 N N . ALA A 1 81 ? -3.041 0.530 8.962 1.00 98.88 81 ALA A N 1
ATOM 578 C CA . ALA A 1 81 ? -3.270 1.921 9.340 1.00 98.88 81 ALA A CA 1
ATOM 579 C C . ALA A 1 81 ? -4.005 2.020 10.684 1.00 98.88 81 ALA A C 1
ATOM 581 O O . ALA A 1 81 ? -5.029 1.366 10.890 1.00 98.88 81 ALA A O 1
ATOM 582 N N . GLY A 1 82 ? -3.487 2.845 11.596 1.00 98.75 82 GLY A N 1
ATOM 583 C CA . GLY A 1 82 ? -4.167 3.176 12.853 1.00 98.75 82 GLY A CA 1
ATOM 584 C C . GLY A 1 82 ? -5.305 4.184 12.678 1.00 98.75 82 GLY A C 1
ATOM 585 O O . GLY A 1 82 ? -6.196 4.251 13.509 1.00 98.75 82 GLY A O 1
ATOM 586 N N . GLU A 1 83 ? -5.326 4.917 11.567 1.00 98.62 83 GLU A N 1
ATOM 587 C CA . GLU A 1 83 ? -6.458 5.749 11.168 1.00 98.62 83 GLU A CA 1
ATOM 588 C C . GLU A 1 83 ? -7.057 5.182 9.875 1.00 98.62 83 GLU A C 1
ATOM 590 O O . GLU A 1 83 ? -7.705 4.133 9.910 1.00 98.62 83 GLU A O 1
ATOM 595 N N . GLY A 1 84 ? -6.825 5.829 8.730 1.00 98.75 84 GLY A N 1
ATOM 596 C CA . GLY A 1 84 ? -7.330 5.392 7.434 1.00 98.75 84 GLY A CA 1
ATOM 597 C C . GLY A 1 84 ? -6.256 4.816 6.514 1.00 98.75 84 GLY A C 1
ATOM 598 O O . GLY A 1 84 ? -5.084 5.200 6.558 1.00 98.75 84 GLY A O 1
ATOM 599 N N . LEU A 1 85 ? -6.676 3.899 5.643 1.00 98.88 85 LEU A N 1
ATOM 600 C CA . LEU A 1 85 ? -5.846 3.338 4.577 1.00 98.88 85 LEU A CA 1
ATOM 601 C C . LEU A 1 85 ? -6.399 3.764 3.217 1.00 98.88 85 LEU A C 1
ATOM 603 O O . LEU A 1 85 ? -7.511 3.393 2.854 1.00 98.88 85 LEU A O 1
ATOM 607 N N . THR A 1 86 ? -5.608 4.502 2.440 1.00 98.88 86 THR A N 1
ATOM 608 C CA . THR A 1 86 ? -5.941 4.871 1.057 1.00 98.88 86 THR A CA 1
ATOM 609 C C . THR A 1 86 ? -4.909 4.309 0.090 1.00 98.88 86 THR A C 1
ATOM 611 O O . THR A 1 86 ? -3.720 4.596 0.203 1.00 98.88 86 THR A O 1
ATOM 614 N N . ILE A 1 87 ? -5.356 3.546 -0.903 1.00 98.88 87 ILE A N 1
ATOM 615 C CA . ILE A 1 87 ? -4.498 3.014 -1.963 1.00 98.88 87 ILE A CA 1
ATOM 616 C C . ILE A 1 87 ? -5.071 3.412 -3.321 1.00 98.88 87 ILE A C 1
ATOM 618 O O . ILE A 1 87 ? -6.179 3.007 -3.659 1.00 98.88 87 ILE A O 1
ATOM 622 N N . ALA A 1 88 ? -4.294 4.161 -4.105 1.00 98.88 88 ALA A N 1
ATOM 623 C CA . ALA A 1 88 ? -4.535 4.411 -5.522 1.00 98.88 88 ALA A CA 1
ATOM 624 C C . ALA A 1 88 ? -3.449 3.720 -6.362 1.00 98.88 88 ALA A C 1
ATOM 626 O O . ALA A 1 88 ? -2.289 4.143 -6.368 1.00 98.88 88 ALA A O 1
ATOM 627 N N . ALA A 1 89 ? -3.809 2.645 -7.063 1.00 98.88 89 ALA A N 1
ATOM 628 C CA . ALA A 1 89 ? -2.868 1.793 -7.797 1.00 98.88 89 ALA A CA 1
ATOM 629 C C . ALA A 1 89 ? -3.516 1.168 -9.039 1.00 98.88 89 ALA A C 1
ATOM 631 O O . ALA A 1 89 ? -4.736 1.121 -9.147 1.00 98.88 89 ALA A O 1
ATOM 632 N N . ARG A 1 90 ? -2.728 0.658 -9.988 1.00 98.81 90 ARG A N 1
ATOM 633 C CA . ARG A 1 90 ? -3.293 -0.062 -11.136 1.00 98.81 90 ARG A CA 1
ATOM 634 C C . ARG A 1 90 ? -4.009 -1.326 -10.673 1.00 98.81 90 ARG A C 1
ATOM 636 O O . ARG A 1 90 ? -5.202 -1.484 -10.897 1.00 98.81 90 ARG A O 1
ATOM 643 N N . ALA A 1 91 ? -3.274 -2.210 -10.012 1.00 98.88 91 ALA A N 1
ATOM 644 C CA . ALA A 1 91 ? -3.784 -3.483 -9.527 1.00 98.88 91 ALA A CA 1
ATOM 645 C C . ALA A 1 91 ? -3.167 -3.819 -8.170 1.00 98.88 91 ALA A C 1
ATOM 647 O O . ALA A 1 91 ? -2.059 -3.373 -7.863 1.00 98.88 91 ALA A O 1
ATOM 648 N N . LEU A 1 92 ? -3.866 -4.630 -7.381 1.00 98.94 92 LEU A N 1
ATOM 649 C CA . LEU A 1 92 ? -3.405 -5.074 -6.072 1.00 98.94 92 LEU A CA 1
ATOM 650 C C . LEU A 1 92 ? -3.608 -6.584 -5.915 1.00 98.94 92 LEU A C 1
ATOM 652 O O . LEU A 1 92 ? -4.722 -7.089 -6.056 1.00 98.94 92 LEU A O 1
ATOM 656 N N . ASP A 1 93 ? -2.527 -7.295 -5.602 1.00 98.94 93 ASP A N 1
ATOM 657 C CA . ASP A 1 93 ? -2.539 -8.708 -5.227 1.00 98.94 93 ASP A CA 1
ATOM 658 C C . ASP A 1 93 ? -2.382 -8.844 -3.709 1.00 98.94 93 ASP A C 1
ATOM 660 O O . ASP A 1 93 ? -1.296 -8.665 -3.170 1.00 98.94 93 ASP A O 1
ATOM 664 N N . ASN A 1 94 ? -3.475 -9.136 -3.015 1.00 98.88 94 ASN A N 1
ATOM 665 C CA . ASN A 1 94 ? -3.550 -9.376 -1.576 1.00 98.88 94 ASN A CA 1
ATOM 666 C C . ASN A 1 94 ? -3.678 -10.873 -1.247 1.00 98.88 94 ASN A C 1
ATOM 668 O O . ASN A 1 94 ? -4.264 -11.234 -0.229 1.00 98.88 94 ASN A O 1
ATOM 672 N N . ALA A 1 95 ? -3.217 -11.762 -2.131 1.00 98.62 95 ALA A N 1
ATOM 673 C CA . ALA A 1 95 ? -3.436 -13.192 -1.961 1.00 98.62 95 ALA A CA 1
ATOM 674 C C . ALA A 1 95 ? -2.564 -13.834 -0.863 1.00 98.62 95 ALA A C 1
ATOM 676 O O . ALA A 1 95 ? -1.744 -13.185 -0.214 1.00 98.62 95 ALA A O 1
ATOM 677 N N . GLN A 1 96 ? -2.706 -15.151 -0.679 1.00 97.50 96 GLN A N 1
ATOM 678 C CA . GLN A 1 96 ? -1.813 -15.969 0.161 1.00 97.50 96 GLN A CA 1
ATOM 679 C C . GLN A 1 96 ? -1.709 -15.459 1.612 1.00 97.50 96 GLN A C 1
ATOM 681 O O . GLN A 1 96 ? -0.617 -15.361 2.169 1.00 97.50 96 GLN A O 1
ATOM 686 N N . GLY A 1 97 ? -2.838 -15.094 2.223 1.00 98.31 97 GLY A N 1
ATOM 687 C CA . GLY A 1 97 ? -2.871 -14.545 3.580 1.00 98.31 97 GLY A CA 1
ATOM 688 C C . GLY A 1 97 ? -2.475 -13.071 3.685 1.00 98.31 97 GLY A C 1
ATOM 689 O O . GLY A 1 97 ? -2.239 -12.597 4.796 1.00 98.31 97 GLY A O 1
ATOM 690 N N . GLY A 1 98 ? -2.404 -12.346 2.563 1.00 98.88 98 GLY A N 1
ATOM 691 C CA . GLY A 1 98 ? -2.215 -10.898 2.558 1.00 98.88 98 GLY A CA 1
ATOM 692 C C . GLY A 1 98 ? -3.294 -10.174 3.369 1.00 98.88 98 GLY A C 1
ATOM 693 O O . GLY A 1 98 ? -4.458 -10.587 3.401 1.00 98.88 98 GLY A O 1
ATOM 694 N N . LEU A 1 99 ? -2.902 -9.097 4.048 1.00 98.94 99 LEU A N 1
ATOM 695 C CA . LEU A 1 99 ? -3.781 -8.284 4.885 1.00 98.94 99 LEU A CA 1
ATOM 696 C C . LEU A 1 99 ? -3.689 -6.804 4.510 1.00 98.94 99 LEU A C 1
ATOM 698 O O . LEU A 1 99 ? -2.610 -6.211 4.559 1.00 98.94 99 LEU A O 1
ATOM 702 N N . LEU A 1 100 ? -4.845 -6.204 4.235 1.00 98.94 100 LEU A N 1
ATOM 703 C CA . LEU A 1 100 ? -5.053 -4.761 4.240 1.00 98.94 100 LEU A CA 1
ATOM 704 C C . LEU A 1 100 ? -5.991 -4.425 5.398 1.00 98.94 100 LEU A C 1
ATOM 706 O O . LEU A 1 100 ? -7.103 -4.953 5.446 1.00 98.94 100 LEU A O 1
ATOM 710 N N . TYR A 1 101 ? -5.548 -3.568 6.310 1.00 98.88 101 TYR A N 1
ATOM 711 C CA . TYR A 1 101 ? -6.303 -3.218 7.506 1.00 98.88 101 TYR A CA 1
ATOM 712 C C . TYR A 1 101 ? -6.233 -1.722 7.818 1.00 98.88 101 TYR A C 1
ATOM 714 O O . TYR A 1 101 ? -5.144 -1.136 7.828 1.00 98.88 101 TYR A O 1
ATOM 722 N N . SER A 1 102 ? -7.377 -1.137 8.165 1.00 98.81 102 SER A N 1
ATOM 723 C CA . SER A 1 102 ? -7.476 0.165 8.830 1.00 98.81 102 SER A CA 1
ATOM 724 C C . SER A 1 102 ? -8.382 0.091 10.054 1.00 98.81 102 SER A C 1
ATOM 726 O O . SER A 1 102 ? -9.423 -0.567 10.027 1.00 98.81 102 SER A O 1
ATOM 728 N N . GLN A 1 103 ? -8.021 0.805 11.124 1.00 98.56 103 GLN A N 1
ATOM 729 C CA . GLN A 1 103 ? -8.912 0.948 12.285 1.00 98.56 103 GLN A CA 1
ATOM 730 C C . GLN A 1 103 ? -10.143 1.802 11.965 1.00 98.56 103 GLN A C 1
ATOM 732 O O . GLN A 1 103 ? -11.191 1.586 12.562 1.00 98.56 103 GLN A O 1
ATOM 737 N N . LYS A 1 104 ? -10.017 2.757 11.035 1.00 98.44 104 LYS A N 1
ATOM 738 C CA . LYS A 1 104 ? -11.119 3.583 10.532 1.00 98.44 104 LYS A CA 1
ATOM 739 C C . LYS A 1 104 ? -11.374 3.266 9.063 1.00 98.44 104 LYS A C 1
ATOM 741 O O . LYS A 1 104 ? -11.413 2.096 8.690 1.00 98.44 104 LYS A O 1
ATOM 746 N N . GLN A 1 105 ? -11.538 4.292 8.233 1.00 98.25 105 GLN A N 1
ATOM 747 C CA . GLN A 1 105 ? -11.946 4.160 6.838 1.00 98.25 105 GLN A CA 1
ATOM 748 C C . GLN A 1 105 ? -10.867 3.556 5.943 1.00 98.25 105 GLN A C 1
ATOM 750 O O . GLN A 1 105 ? -9.677 3.864 6.063 1.00 98.25 105 GLN A O 1
ATOM 755 N N . GLN A 1 106 ? -11.313 2.777 4.964 1.00 98.69 106 GLN A N 1
ATOM 756 C CA . GLN A 1 106 ? -10.458 2.213 3.934 1.00 98.69 106 GLN A CA 1
ATOM 757 C C . GLN A 1 106 ? -10.960 2.599 2.546 1.00 98.69 106 GLN A C 1
ATOM 759 O O . GLN A 1 106 ? -12.127 2.393 2.214 1.00 98.69 106 GLN A O 1
ATOM 764 N N . ARG A 1 107 ? -10.064 3.111 1.698 1.00 98.69 107 ARG A N 1
ATOM 765 C CA . ARG A 1 107 ? -10.341 3.418 0.293 1.00 98.69 107 ARG A CA 1
ATOM 766 C C . ARG A 1 107 ? -9.352 2.709 -0.618 1.00 98.69 107 ARG A C 1
ATOM 768 O O . ARG A 1 107 ? -8.157 2.993 -0.595 1.00 98.69 107 ARG A O 1
ATOM 775 N N . LEU A 1 108 ? -9.860 1.827 -1.466 1.00 98.81 108 LEU A N 1
ATOM 776 C CA . LEU A 1 108 ? -9.103 1.159 -2.518 1.00 98.81 108 LEU A CA 1
ATOM 777 C C . LEU A 1 108 ? -9.604 1.675 -3.869 1.00 98.81 108 LEU A C 1
ATOM 779 O O . LEU A 1 108 ? -10.711 1.351 -4.281 1.00 98.81 108 LEU A O 1
ATOM 783 N N . ALA A 1 109 ? -8.800 2.502 -4.533 1.00 98.75 109 ALA A N 1
ATOM 784 C CA . ALA A 1 109 ? -9.051 3.014 -5.874 1.00 98.75 109 ALA A CA 1
ATOM 785 C C . ALA A 1 109 ? -8.112 2.312 -6.860 1.00 98.75 109 ALA A C 1
ATOM 787 O O . ALA A 1 109 ? -6.936 2.658 -6.986 1.00 98.75 109 ALA A O 1
ATOM 788 N N . LEU A 1 110 ? -8.623 1.276 -7.517 1.00 98.81 110 LEU A N 1
ATOM 789 C CA . LEU A 1 110 ? -7.860 0.416 -8.408 1.00 98.81 110 LEU A CA 1
ATOM 790 C C . LEU A 1 110 ? -8.366 0.586 -9.837 1.00 98.81 110 LEU A C 1
ATOM 792 O O . LEU A 1 110 ? -9.545 0.380 -10.120 1.00 98.81 110 LEU A O 1
ATOM 796 N N . SER A 1 111 ? -7.482 0.964 -10.758 1.00 98.56 111 SER A N 1
ATOM 797 C CA . SER A 1 111 ? -7.890 1.194 -12.151 1.00 98.56 111 SER A CA 1
ATOM 798 C C . SER A 1 111 ? -8.064 -0.093 -12.968 1.00 98.56 111 SER A C 1
ATOM 800 O O . SER A 1 111 ? -8.593 -0.030 -14.075 1.00 98.56 111 SER A O 1
ATOM 802 N N . ASP A 1 112 ? -7.653 -1.242 -12.425 1.00 98.75 112 ASP A N 1
ATOM 803 C CA . ASP A 1 112 ? -7.725 -2.564 -13.053 1.00 9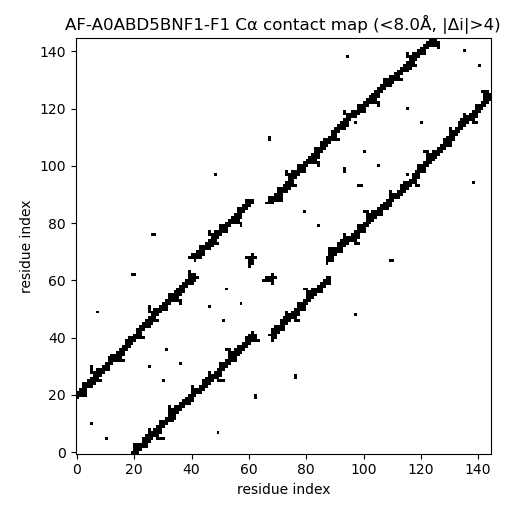8.75 112 ASP A CA 1
ATOM 804 C C . ASP A 1 112 ? -8.328 -3.600 -12.082 1.00 98.75 112 ASP A C 1
ATOM 806 O O . ASP A 1 112 ? -9.544 -3.796 -12.057 1.00 98.75 112 ASP A O 1
ATOM 810 N N . ALA A 1 113 ? -7.519 -4.238 -11.232 1.00 98.75 113 ALA A N 1
ATOM 811 C CA . ALA A 1 113 ? -7.941 -5.446 -10.520 1.00 98.75 113 ALA A CA 1
ATOM 812 C C . ALA A 1 113 ? -7.570 -5.467 -9.033 1.00 98.75 113 ALA A C 1
ATOM 814 O O . ALA A 1 113 ? -6.474 -5.054 -8.646 1.00 98.75 113 ALA A O 1
ATOM 815 N N . LEU A 1 114 ? -8.446 -6.069 -8.223 1.00 98.94 114 LEU A N 1
ATOM 816 C CA . LEU A 1 114 ? -8.122 -6.592 -6.895 1.00 98.94 114 LEU A CA 1
ATOM 817 C C . LEU A 1 114 ? -8.145 -8.125 -6.918 1.00 98.94 114 LEU A C 1
ATOM 819 O O . LEU A 1 114 ? -9.192 -8.737 -7.142 1.00 98.94 114 LEU A O 1
ATOM 823 N N . ASN A 1 115 ? -7.010 -8.755 -6.617 1.00 98.94 115 ASN A N 1
ATOM 824 C CA . ASN A 1 115 ? -6.946 -10.173 -6.276 1.00 98.94 115 ASN A CA 1
ATOM 825 C C . ASN A 1 115 ? -6.807 -10.328 -4.757 1.00 98.94 115 ASN A C 1
ATOM 827 O O . ASN A 1 115 ? -5.740 -10.102 -4.209 1.00 98.94 115 ASN A O 1
ATOM 831 N N . ASN A 1 116 ? -7.872 -10.736 -4.080 1.00 98.88 116 ASN A N 1
ATOM 832 C CA . ASN A 1 116 ? -7.924 -11.010 -2.645 1.00 98.88 116 ASN A CA 1
ATOM 833 C C . ASN A 1 116 ? -8.108 -12.511 -2.347 1.00 98.88 116 ASN A C 1
ATOM 835 O O . ASN A 1 116 ? -8.741 -12.879 -1.360 1.00 98.88 116 ASN A O 1
ATOM 839 N N . ARG A 1 117 ? -7.610 -13.406 -3.212 1.00 98.75 117 ARG A N 1
ATOM 840 C CA . ARG A 1 117 ? -7.764 -14.854 -3.007 1.00 98.75 117 ARG A CA 1
ATOM 841 C C . ARG A 1 117 ? -7.030 -15.321 -1.748 1.00 98.75 117 ARG A C 1
ATOM 843 O O . ARG A 1 117 ? -5.818 -15.144 -1.649 1.00 98.75 117 ARG A O 1
ATOM 850 N N . ASP A 1 118 ? -7.746 -15.948 -0.821 1.00 98.62 118 ASP A N 1
ATOM 851 C CA . ASP A 1 118 ? -7.219 -16.347 0.496 1.00 98.62 118 ASP A CA 1
ATOM 852 C C . ASP A 1 118 ? -6.610 -15.166 1.289 1.00 98.62 118 ASP A C 1
ATOM 854 O O . ASP A 1 118 ? -5.729 -15.351 2.130 1.00 98.62 118 ASP A O 1
ATOM 858 N N . GLY A 1 119 ? -7.037 -13.938 0.978 1.00 98.81 119 GLY A N 1
ATOM 859 C CA . GLY A 1 119 ? -6.574 -12.688 1.579 1.00 98.81 119 GLY A CA 1
ATOM 860 C C . GLY A 1 119 ? -7.636 -12.018 2.446 1.00 98.81 119 GLY A C 1
ATOM 861 O O . GLY A 1 119 ? -8.783 -12.469 2.532 1.00 98.81 119 GLY A O 1
ATOM 862 N N . LYS A 1 120 ? -7.260 -10.914 3.097 1.00 98.88 120 LYS A N 1
ATOM 863 C CA . LYS A 1 120 ? -8.144 -10.133 3.969 1.00 98.88 120 LYS A CA 1
ATOM 864 C C . LYS A 1 120 ? -8.062 -8.639 3.680 1.00 98.88 120 LYS A C 1
ATOM 866 O O . LYS A 1 120 ? -6.982 -8.053 3.719 1.00 98.88 120 LYS A O 1
ATOM 871 N N . VAL A 1 121 ? -9.219 -8.025 3.468 1.00 98.88 121 VAL A N 1
ATOM 872 C CA . VAL A 1 121 ? -9.420 -6.573 3.444 1.00 98.88 121 VAL A CA 1
ATOM 873 C C . VAL A 1 121 ? -10.385 -6.240 4.574 1.00 98.88 121 VAL A C 1
ATOM 875 O O . VAL A 1 121 ? -11.489 -6.780 4.598 1.00 98.88 121 VAL A O 1
ATOM 878 N N . GLN A 1 122 ? -9.953 -5.429 5.536 1.00 98.75 122 GLN A N 1
ATOM 879 C CA . GLN A 1 122 ? -10.690 -5.182 6.774 1.00 98.75 122 GLN A CA 1
ATOM 880 C C . GLN A 1 122 ? -10.652 -3.701 7.150 1.00 98.75 122 GLN A C 1
ATOM 882 O O . GLN A 1 122 ? -9.597 -3.167 7.487 1.00 98.75 122 GLN A O 1
ATOM 887 N N . SER A 1 123 ? -11.820 -3.073 7.156 1.00 98.56 123 SER A N 1
ATOM 888 C CA . SER A 1 123 ? -12.007 -1.682 7.562 1.00 98.56 123 SER A CA 1
ATOM 889 C C . SER A 1 123 ? -12.850 -1.624 8.834 1.00 98.56 123 SER A C 1
ATOM 891 O O . SER A 1 123 ? -13.909 -2.249 8.899 1.00 98.56 123 SER A O 1
ATOM 893 N N . GLY A 1 124 ? -12.385 -0.890 9.847 1.00 98.31 124 GLY A N 1
ATOM 894 C CA . GLY A 1 124 ? -13.144 -0.658 11.084 1.00 98.31 124 GLY A CA 1
ATOM 895 C C . GLY A 1 124 ? -14.252 0.393 10.948 1.00 98.31 124 GLY A C 1
ATOM 896 O O . GLY A 1 124 ? -15.130 0.466 11.798 1.00 98.31 124 GLY A O 1
ATOM 897 N N . GLU A 1 125 ? -14.239 1.169 9.863 1.00 97.81 125 GLU A N 1
ATOM 898 C CA . GLU A 1 125 ? -15.362 2.008 9.429 1.00 97.81 125 GLU A CA 1
ATOM 899 C C . GLU A 1 125 ? -15.669 1.729 7.939 1.00 97.81 125 GLU A C 1
ATOM 901 O O . GLU A 1 125 ? -15.390 0.645 7.414 1.00 97.81 125 GLU A O 1
ATOM 906 N N . ALA A 1 126 ? -16.207 2.719 7.221 1.00 97.56 126 ALA A N 1
ATOM 907 C CA . ALA A 1 126 ? -16.568 2.612 5.817 1.00 97.56 126 ALA A CA 1
ATOM 908 C C . ALA A 1 126 ? -15.414 2.092 4.939 1.00 97.56 126 ALA A C 1
ATOM 910 O O . ALA A 1 126 ? -14.314 2.650 4.917 1.00 97.56 126 ALA A O 1
ATOM 911 N N . LEU A 1 127 ? -15.717 1.051 4.161 1.00 98.38 127 LEU A N 1
ATOM 912 C CA . LEU A 1 127 ? -14.878 0.551 3.080 1.00 98.38 127 LEU A CA 1
ATOM 913 C C . LEU A 1 127 ? -15.428 1.040 1.736 1.00 98.38 127 LEU A C 1
ATOM 915 O O . LEU A 1 127 ? -16.559 0.720 1.369 1.00 98.38 127 LEU A O 1
ATOM 919 N N . GLN A 1 128 ? -14.602 1.751 0.972 1.00 98.56 128 GLN A N 1
ATOM 920 C CA . GLN A 1 128 ? -14.841 2.040 -0.439 1.00 98.56 128 GLN A CA 1
ATOM 921 C C . GLN A 1 128 ? -13.850 1.255 -1.302 1.00 98.56 128 GLN A C 1
ATOM 923 O O . GLN A 1 128 ? -12.637 1.391 -1.145 1.00 98.56 128 GLN A O 1
ATOM 928 N N . LEU A 1 129 ? -14.369 0.463 -2.239 1.00 98.62 129 LEU A N 1
ATOM 929 C CA . LEU A 1 129 ? -13.582 -0.325 -3.185 1.00 98.62 129 LEU A CA 1
ATOM 930 C C . LEU A 1 129 ? -14.062 -0.049 -4.611 1.00 98.62 129 LEU A C 1
ATOM 932 O O . LEU A 1 129 ? -15.156 -0.459 -4.989 1.00 98.62 129 LEU A O 1
ATOM 936 N N . ASP A 1 130 ? -13.204 0.596 -5.394 1.00 98.69 130 ASP A N 1
ATOM 937 C CA . ASP A 1 130 ? -13.361 0.801 -6.829 1.00 98.69 130 ASP A CA 1
ATOM 938 C C . ASP A 1 130 ? -12.332 -0.094 -7.549 1.00 98.69 130 ASP A C 1
ATOM 940 O O . ASP A 1 130 ? -11.130 0.066 -7.344 1.00 98.69 130 ASP A O 1
ATOM 944 N N . ALA A 1 131 ? -12.784 -1.058 -8.357 1.00 98.56 131 ALA A N 1
ATOM 945 C CA . ALA A 1 131 ? -11.941 -1.917 -9.201 1.00 98.56 131 ALA A CA 1
ATOM 946 C C . ALA A 1 131 ? -12.739 -2.396 -10.425 1.00 98.56 131 ALA A C 1
ATOM 948 O O . ALA A 1 131 ? -13.952 -2.583 -10.326 1.00 98.56 131 ALA A O 1
ATOM 949 N N . GLN A 1 132 ? -12.089 -2.634 -11.571 1.00 98.62 132 GLN A N 1
ATOM 950 C CA . GLN A 1 132 ? -12.774 -3.217 -12.737 1.00 98.62 132 GLN A CA 1
ATOM 951 C C . GLN A 1 132 ? -13.051 -4.705 -12.536 1.00 98.62 132 GLN A C 1
ATOM 953 O O . GLN A 1 132 ? -14.078 -5.217 -12.978 1.00 98.62 132 GLN A O 1
ATOM 958 N N . THR A 1 133 ? -12.130 -5.405 -11.871 1.00 98.75 133 THR A N 1
ATOM 959 C CA . THR A 1 133 ? -12.282 -6.822 -11.550 1.00 98.75 133 THR A CA 1
ATOM 960 C C . THR A 1 133 ? -11.929 -7.107 -10.098 1.00 98.75 133 THR A C 1
ATOM 962 O O . THR A 1 133 ? -11.023 -6.508 -9.515 1.00 98.75 133 THR A O 1
ATOM 965 N N . LEU A 1 134 ? -12.666 -8.048 -9.510 1.00 98.75 134 LEU A N 1
ATOM 966 C CA . LEU A 1 134 ? -12.485 -8.494 -8.138 1.00 98.75 134 LEU A CA 1
ATOM 967 C C . LEU A 1 134 ? -12.469 -10.020 -8.097 1.00 98.75 134 LEU A C 1
ATOM 969 O O . LEU A 1 134 ? -13.463 -10.664 -8.429 1.00 98.75 134 LEU A O 1
ATOM 973 N N . ASN A 1 135 ? -11.361 -10.596 -7.637 1.00 98.81 135 ASN A N 1
ATOM 974 C CA . ASN A 1 135 ? -11.290 -12.003 -7.261 1.00 98.81 135 ASN A CA 1
ATOM 975 C C . ASN A 1 135 ? -11.173 -12.116 -5.742 1.00 98.81 135 ASN A C 1
ATOM 977 O O . ASN A 1 135 ? -10.141 -11.771 -5.182 1.00 98.81 135 ASN A O 1
ATOM 981 N N . ASN A 1 136 ? -12.212 -12.621 -5.083 1.00 98.69 136 ASN A N 1
ATOM 982 C CA . ASN A 1 136 ? -12.239 -12.826 -3.633 1.00 98.69 136 ASN A CA 1
ATOM 983 C C . ASN A 1 136 ? -12.462 -14.305 -3.256 1.00 98.69 136 ASN A C 1
ATOM 985 O O . ASN A 1 136 ? -13.094 -14.615 -2.249 1.00 98.69 136 ASN A O 1
ATOM 989 N N . ALA A 1 137 ? -12.003 -15.250 -4.082 1.00 98.56 137 ALA A N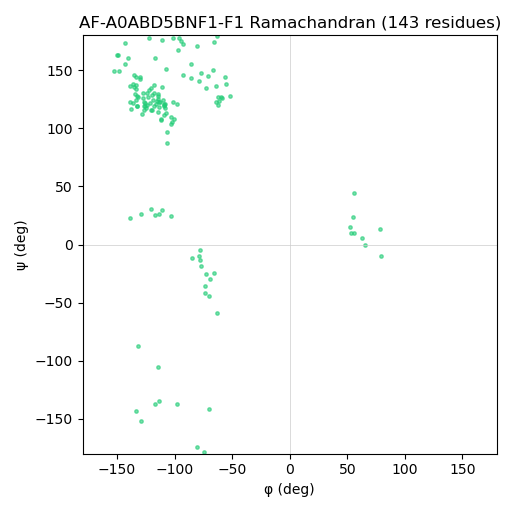 1
ATOM 990 C CA . ALA A 1 137 ? -12.157 -16.674 -3.779 1.00 98.56 137 ALA A CA 1
ATOM 991 C C . ALA A 1 137 ? -11.421 -17.040 -2.473 1.00 98.56 137 ALA A C 1
ATOM 993 O O . ALA A 1 137 ? -10.236 -16.762 -2.335 1.00 98.56 137 ALA A O 1
ATOM 994 N N . GLY A 1 138 ? -12.117 -17.614 -1.489 1.00 98.19 138 GLY A N 1
ATOM 995 C CA . GLY A 1 138 ? -11.520 -17.959 -0.186 1.00 98.19 138 GLY A CA 1
ATOM 996 C C . GLY A 1 138 ? -11.056 -16.765 0.666 1.00 98.19 138 GLY A C 1
ATOM 997 O O . GLY A 1 138 ? -10.564 -16.964 1.773 1.00 98.19 138 GLY A O 1
ATOM 998 N N . GLY A 1 139 ? -11.213 -15.532 0.174 1.00 98.56 139 GLY A N 1
ATOM 999 C CA . GLY A 1 139 ? -10.831 -14.308 0.869 1.00 98.56 139 GLY A CA 1
ATOM 1000 C C . GLY A 1 139 ? -11.994 -13.646 1.598 1.00 98.56 139 GLY A C 1
ATOM 1001 O O . GLY A 1 139 ? -13.168 -13.946 1.366 1.00 98.56 139 GLY A O 1
ATOM 1002 N N . THR A 1 140 ? -11.669 -12.689 2.462 1.00 98.69 140 THR A N 1
ATOM 1003 C CA . THR A 1 140 ? -12.654 -11.874 3.183 1.00 98.69 140 THR A CA 1
ATOM 1004 C C . THR A 1 140 ? -12.474 -10.401 2.861 1.00 98.69 140 THR A C 1
ATOM 1006 O O . THR A 1 140 ? -11.353 -9.889 2.902 1.00 98.69 140 THR A O 1
ATOM 1009 N N . ILE A 1 141 ? -13.585 -9.721 2.599 1.00 98.62 141 ILE A N 1
ATOM 1010 C CA . ILE A 1 141 ? -13.659 -8.268 2.466 1.00 98.62 141 ILE A CA 1
ATOM 1011 C C . ILE A 1 141 ? -14.754 -7.815 3.422 1.00 98.62 141 ILE A C 1
ATOM 1013 O O . ILE A 1 141 ? -15.903 -8.220 3.257 1.00 98.62 141 ILE A O 1
ATOM 1017 N N . ASP A 1 142 ? -14.379 -7.040 4.432 1.00 97.06 142 ASP A N 1
ATOM 1018 C CA . ASP A 1 142 ? -15.271 -6.601 5.502 1.00 97.06 142 ASP A CA 1
ATOM 1019 C C . ASP A 1 142 ? -15.057 -5.111 5.788 1.00 97.06 142 ASP A C 1
ATOM 1021 O O . ASP A 1 142 ? -13.922 -4.631 5.849 1.00 97.06 142 ASP A O 1
ATOM 1025 N N . GLY A 1 143 ? -16.157 -4.384 5.937 1.00 94.06 143 GLY A N 1
ATOM 1026 C CA . GLY A 1 143 ? -16.175 -2.976 6.303 1.00 94.06 143 GLY A CA 1
ATOM 1027 C C . GLY A 1 143 ? -17.254 -2.763 7.348 1.00 94.06 143 GLY A C 1
ATOM 1028 O O . GLY A 1 143 ? -18.419 -3.073 7.098 1.00 94.06 143 GLY A O 1
ATOM 1029 N N . GLN A 1 144 ? -16.865 -2.260 8.514 1.00 86.62 144 GLN A N 1
ATOM 1030 C CA . GLN A 1 144 ? -17.789 -2.031 9.619 1.00 86.62 144 GLN A CA 1
ATOM 1031 C C . GLN A 1 144 ? -18.453 -0.653 9.474 1.00 86.62 144 GLN A C 1
ATOM 1033 O O . GLN A 1 144 ? -17.846 0.291 8.979 1.00 86.62 144 GLN A O 1
ATOM 1038 N N . GLN A 1 145 ? -19.729 -0.542 9.837 1.00 63.88 145 GLN A N 1
ATOM 1039 C CA . GLN A 1 145 ? -20.460 0.730 9.893 1.00 63.88 145 GLN A CA 1
ATOM 1040 C C . GLN A 1 145 ? -20.903 1.006 11.320 1.00 63.88 145 GLN A C 1
ATOM 1042 O O . GLN A 1 145 ? -21.297 0.028 11.998 1.00 63.88 145 GLN A O 1
#

Organism: Serratia marcescens (NCBI:txid615)